Protein AF-A0A822GJ75-F1 (afdb_monomer)

Solvent-accessible surface area (backbone atoms only — not comparable to full-atom values): 3589 Å² total; per-residue (Å²): 137,89,84,78,81,91,74,75,66,61,89,88,45,84,60,34,59,60,52,50,44,51,52,49,51,67,72,41,48,68,56,52,52,52,38,53,73,56,72,22,52,80,48,78,58,87,90,49,76,49,75,46,74,70,132

Sequence (55 aa):
QYYHQIRGGAMGSPLTLTIANCYMFFLERNIVKQITNAGGLYLRYIDDMFIIINW

Nearest PDB structures (foldseek):
  9c0j-assembly1_A  TM=8.376E-01  e=8.247E-02  Klebsiella pneumoniae
  8gqk-assembly1_A  TM=4.109E-01  e=9.783E+00  Pseudomonas aeruginosa PAO1

Organism: NCBI:txid392032

Mean predicted aligned error: 5.37 Å

pLDDT: mean 86.63, std 7.1, range [50.0, 92.12]

Secondary structure (DSSP, 8-state):
------SS--TT-HHHHHHHHHHHHHHHHHHHHHHHHTT-EEEEETTEEEEE---

Radius of gyration: 15.28 Å; Cα contacts (8 Å, |Δi|>4): 39; chains: 1; bounding box: 35×18×45 Å

Foldseek 3Di:
DDDDDPDADDDPDPVSQVVLQVVVCVVCVVVVVVQVVQVKDWDDDSPDIDIGGDD

InterPro domains:
  IPR000477 Reverse transcriptase domain [PS50878] (1-55)

Structure (mmCIF, N/CA/C/O backbone):
data_AF-A0A822GJ75-F1
#
_entry.id   AF-A0A822GJ75-F1
#
loop_
_atom_site.group_PDB
_atom_site.id
_atom_site.type_symbol
_atom_site.label_atom_id
_atom_site.label_alt_id
_atom_site.label_comp_id
_atom_site.label_asym_id
_atom_site.label_entity_id
_atom_site.label_seq_id
_atom_site.pdbx_PDB_ins_code
_atom_site.Cartn_x
_atom_site.Cartn_y
_atom_site.Cartn_z
_atom_site.occupancy
_atom_site.B_iso_or_equiv
_atom_site.auth_seq_id
_atom_site.auth_comp_id
_atom_site.auth_asym_id
_atom_site.auth_atom_id
_atom_site.pdbx_PDB_model_num
ATOM 1 N N . GLN A 1 1 ? 16.802 -0.270 -32.833 1.00 50.00 1 GLN A N 1
ATOM 2 C CA . GLN A 1 1 ? 16.783 0.907 -31.937 1.00 50.00 1 GLN A CA 1
ATOM 3 C C . GLN A 1 1 ? 16.449 0.418 -30.535 1.00 50.00 1 GLN A C 1
ATOM 5 O O . GLN A 1 1 ? 15.597 -0.453 -30.422 1.00 50.00 1 GLN A O 1
ATOM 10 N N . TYR A 1 2 ? 17.138 0.913 -29.504 1.00 77.19 2 TYR A N 1
ATOM 11 C CA . TYR A 1 2 ? 16.850 0.587 -28.102 1.00 77.19 2 TYR A CA 1
ATOM 12 C C . TYR A 1 2 ? 16.049 1.737 -27.490 1.00 77.19 2 TYR A C 1
ATOM 14 O O . TYR A 1 2 ? 16.483 2.885 -27.562 1.00 77.19 2 TYR A O 1
ATOM 22 N N . TYR A 1 3 ? 14.883 1.437 -26.921 1.00 78.69 3 TYR A N 1
ATOM 23 C CA . TYR A 1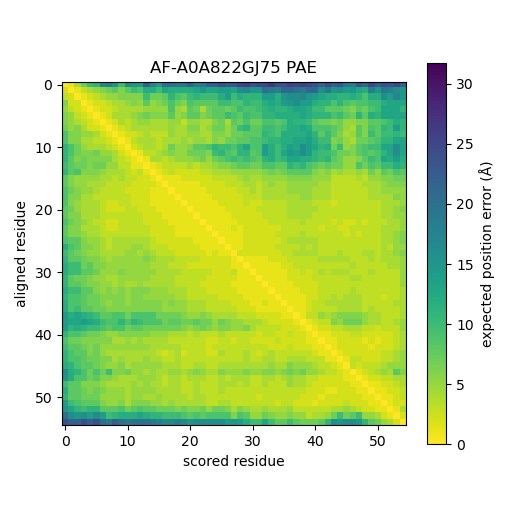 3 ? 14.037 2.416 -26.241 1.00 78.69 3 TYR A CA 1
ATOM 24 C C . TYR A 1 3 ? 14.235 2.288 -24.732 1.00 78.69 3 TYR A C 1
ATOM 26 O O . TYR A 1 3 ? 14.268 1.178 -24.203 1.00 78.69 3 TYR A O 1
ATOM 34 N N . HIS A 1 4 ? 14.378 3.419 -24.043 1.00 82.19 4 HIS A N 1
ATOM 35 C CA . HIS A 1 4 ? 14.527 3.465 -22.593 1.00 82.19 4 HIS A CA 1
ATOM 36 C C . HIS A 1 4 ? 13.303 4.123 -21.961 1.00 82.19 4 HIS A C 1
ATOM 38 O O . HIS A 1 4 ? 12.853 5.179 -22.408 1.00 82.19 4 HIS A O 1
ATOM 44 N N . GLN A 1 5 ? 12.768 3.501 -20.913 1.00 82.38 5 GLN A N 1
ATOM 45 C CA . GLN A 1 5 ? 11.645 4.050 -20.169 1.00 82.38 5 GLN A CA 1
ATOM 46 C C . GLN A 1 5 ? 12.127 5.191 -19.263 1.00 82.38 5 GLN A C 1
ATOM 48 O O . GLN A 1 5 ? 12.908 4.974 -18.347 1.00 82.38 5 GLN A O 1
ATOM 53 N N . ILE A 1 6 ? 11.653 6.413 -19.527 1.00 85.19 6 ILE A N 1
ATOM 54 C CA . ILE A 1 6 ? 12.083 7.636 -18.820 1.00 85.19 6 ILE A CA 1
ATOM 55 C C . ILE A 1 6 ? 11.305 7.838 -17.506 1.00 85.19 6 ILE A C 1
ATOM 57 O O . ILE A 1 6 ? 11.798 8.471 -16.574 1.00 85.19 6 ILE A O 1
ATOM 61 N N . ARG A 1 7 ? 10.071 7.320 -17.414 1.00 82.88 7 ARG A N 1
ATOM 62 C CA . ARG A 1 7 ? 9.196 7.462 -16.237 1.00 82.88 7 ARG A CA 1
ATOM 63 C C . ARG A 1 7 ? 8.497 6.144 -15.909 1.00 82.88 7 ARG A C 1
ATOM 65 O O . ARG A 1 7 ? 7.956 5.485 -16.795 1.00 82.88 7 ARG A O 1
ATOM 72 N N . GLY A 1 8 ? 8.475 5.804 -14.622 1.00 83.12 8 GLY A N 1
ATOM 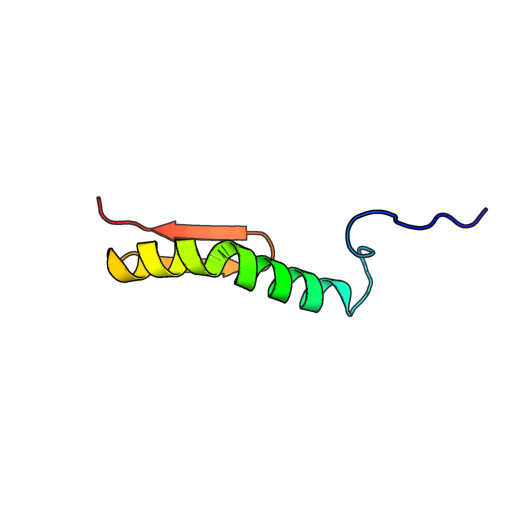73 C CA . GLY A 1 8 ? 7.980 4.519 -14.127 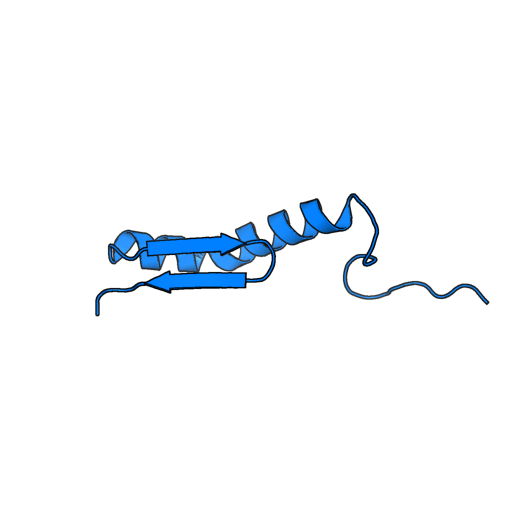1.00 83.12 8 GLY A CA 1
ATOM 74 C C . GLY A 1 8 ? 9.031 3.410 -14.221 1.00 83.12 8 GLY A C 1
ATOM 75 O O . GLY A 1 8 ? 10.085 3.585 -14.827 1.00 83.12 8 GLY A O 1
ATOM 76 N N . GLY A 1 9 ? 8.752 2.275 -13.585 1.00 84.38 9 GLY A N 1
ATOM 77 C CA . GLY A 1 9 ? 9.585 1.083 -13.719 1.00 84.38 9 GLY A CA 1
ATOM 78 C C . GLY A 1 9 ? 9.188 0.251 -14.938 1.00 84.38 9 GLY A C 1
ATOM 79 O O . GLY A 1 9 ? 8.027 0.265 -15.350 1.00 84.38 9 GLY A O 1
ATOM 80 N N . ALA A 1 10 ? 10.152 -0.488 -15.488 1.00 85.94 10 ALA A N 1
ATOM 81 C CA . ALA A 1 10 ? 9.917 -1.423 -16.581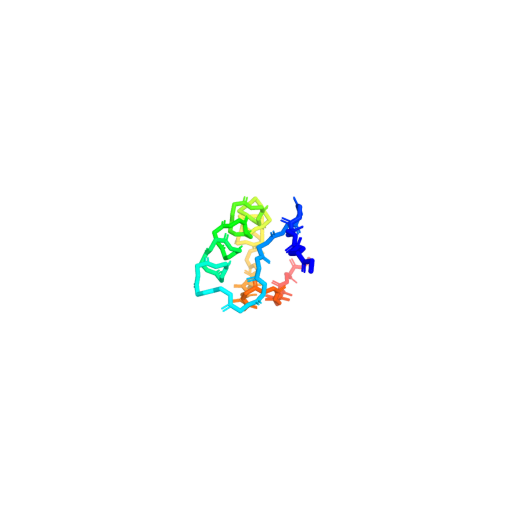 1.00 85.94 10 ALA A CA 1
ATOM 82 C C . ALA A 1 10 ? 8.936 -2.525 -16.159 1.00 85.94 10 ALA A C 1
ATOM 84 O O . ALA A 1 10 ? 9.242 -3.342 -15.287 1.00 85.94 10 ALA A O 1
ATOM 85 N N . MET A 1 11 ? 7.761 -2.562 -16.793 1.00 79.94 11 MET A N 1
ATOM 86 C CA . MET A 1 11 ? 6.777 -3.624 -16.572 1.00 79.94 11 MET A CA 1
ATOM 87 C C . MET A 1 11 ? 7.371 -4.960 -17.039 1.00 79.94 11 MET A C 1
ATOM 89 O O . MET A 1 11 ? 7.769 -5.098 -18.192 1.00 79.94 11 MET A O 1
ATOM 93 N N . GLY A 1 12 ? 7.491 -5.921 -16.119 1.00 78.81 12 GLY A N 1
ATOM 94 C CA . GLY A 1 12 ? 8.173 -7.203 -16.343 1.00 78.81 12 GLY A CA 1
ATOM 95 C C . GLY A 1 12 ? 9.543 -7.322 -15.667 1.00 78.81 12 GLY A C 1
ATOM 96 O O . GLY A 1 12 ? 10.083 -8.423 -15.580 1.00 78.81 12 GLY A O 1
ATOM 97 N N . SER A 1 13 ? 10.092 -6.230 -15.124 1.00 83.81 13 SER A N 1
ATOM 98 C CA . SER A 1 13 ? 11.258 -6.314 -14.243 1.00 83.81 13 SER A CA 1
ATOM 99 C C . SER A 1 13 ? 10.848 -6.844 -12.862 1.00 83.81 13 SER A C 1
ATOM 101 O O . SER A 1 13 ? 9.935 -6.284 -12.245 1.00 83.81 13 SER A O 1
ATOM 103 N N . PRO A 1 14 ? 11.545 -7.858 -12.314 1.00 83.75 14 PRO A N 1
ATOM 104 C CA . PRO A 1 14 ? 11.224 -8.416 -11.000 1.00 83.75 14 PRO A CA 1
ATOM 105 C C . PRO A 1 14 ? 11.408 -7.403 -9.857 1.00 83.75 14 PRO A C 1
ATOM 107 O O . PRO A 1 14 ? 10.780 -7.531 -8.811 1.00 83.75 14 PRO A O 1
ATOM 110 N N . LEU A 1 15 ? 12.233 -6.368 -10.052 1.00 87.69 15 LEU A N 1
ATOM 111 C CA . LEU A 1 15 ? 12.470 -5.330 -9.042 1.00 87.69 15 LEU A CA 1
ATOM 112 C C . LEU A 1 15 ? 11.413 -4.226 -9.056 1.00 87.69 15 LEU A C 1
ATOM 114 O O . LEU A 1 15 ? 11.165 -3.594 -8.028 1.00 87.69 15 LEU A O 1
ATOM 118 N N . THR A 1 16 ? 10.780 -3.990 -10.205 1.00 88.44 16 THR A N 1
ATOM 119 C CA . THR A 1 16 ? 9.803 -2.909 -10.355 1.00 88.44 16 THR A CA 1
ATOM 120 C C . THR A 1 16 ? 8.604 -3.105 -9.434 1.00 88.44 16 THR A C 1
ATOM 122 O O . THR A 1 16 ? 8.141 -2.125 -8.858 1.00 88.44 16 THR A O 1
ATOM 125 N N . LEU A 1 17 ? 8.177 -4.349 -9.205 1.00 87.88 17 LEU A N 1
ATOM 126 C CA . LEU A 1 17 ? 7.077 -4.665 -8.292 1.00 87.88 17 LEU A CA 1
ATOM 127 C C . LEU A 1 17 ? 7.373 -4.226 -6.847 1.00 87.88 17 LEU A C 1
ATOM 129 O O . LEU A 1 17 ? 6.567 -3.543 -6.217 1.00 87.88 17 LEU A O 1
ATOM 133 N N . THR A 1 18 ? 8.551 -4.574 -6.327 1.00 89.50 18 THR A N 1
ATOM 134 C CA . THR A 1 18 ? 8.957 -4.227 -4.956 1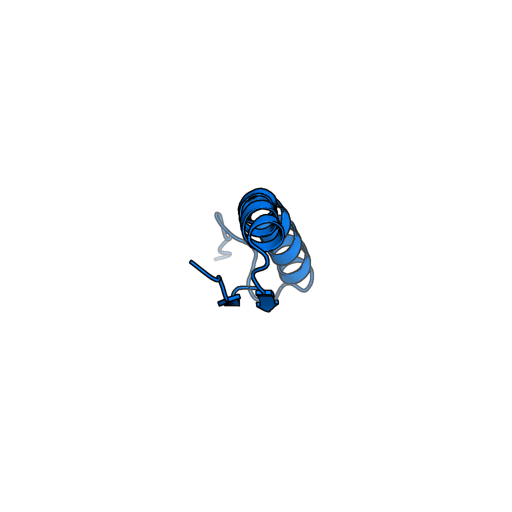.00 89.50 18 THR A CA 1
ATOM 135 C C . THR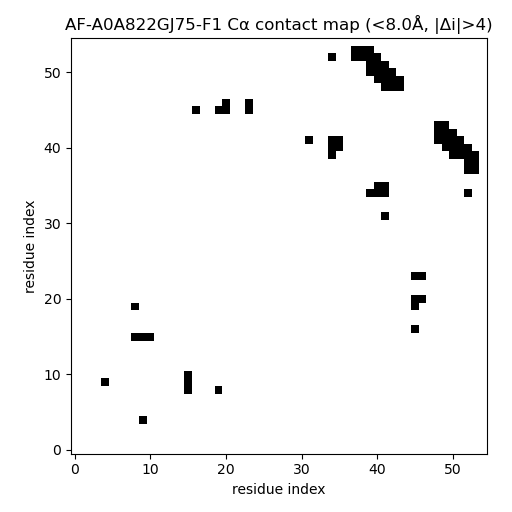 A 1 18 ? 9.109 -2.719 -4.783 1.00 89.50 18 THR A C 1
ATOM 137 O O . THR A 1 18 ? 8.675 -2.157 -3.775 1.00 89.50 18 THR A O 1
ATOM 140 N N . ILE A 1 19 ? 9.694 -2.050 -5.780 1.00 90.56 19 ILE A N 1
ATOM 141 C CA . 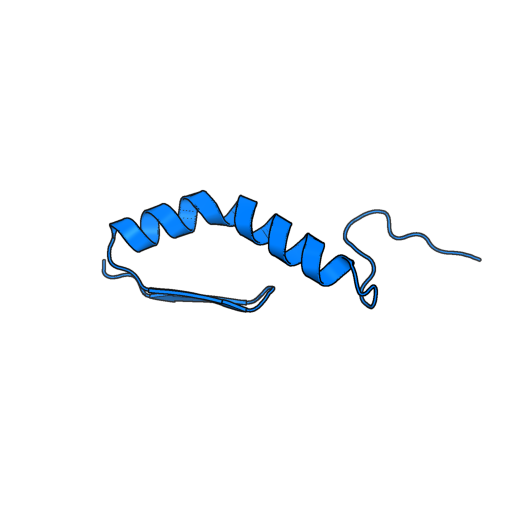ILE A 1 19 ? 9.881 -0.596 -5.765 1.00 90.56 19 ILE A CA 1
ATOM 142 C C . ILE A 1 19 ? 8.528 0.122 -5.824 1.00 90.56 19 ILE A C 1
ATOM 144 O O . ILE A 1 19 ? 8.310 1.049 -5.045 1.00 90.56 19 ILE A O 1
ATOM 148 N N . ALA A 1 20 ? 7.607 -0.325 -6.683 1.00 90.06 20 ALA A N 1
ATOM 149 C CA . ALA A 1 20 ? 6.260 0.234 -6.777 1.00 90.06 20 ALA A CA 1
ATOM 150 C C . ALA A 1 20 ? 5.506 0.089 -5.448 1.00 90.06 20 ALA A C 1
ATOM 152 O O . ALA A 1 20 ? 4.962 1.064 -4.932 1.00 90.06 20 ALA A O 1
ATOM 153 N N . ASN A 1 21 ? 5.573 -1.091 -4.825 1.00 90.25 21 ASN A N 1
ATOM 154 C CA . ASN A 1 21 ? 4.937 -1.335 -3.534 1.00 90.25 21 ASN A CA 1
ATOM 155 C C . ASN A 1 21 ? 5.496 -0.436 -2.412 1.00 90.25 21 ASN A C 1
ATOM 157 O O . ASN A 1 21 ? 4.744 0.060 -1.573 1.00 90.25 21 ASN A O 1
ATOM 161 N N . CYS A 1 22 ? 6.813 -0.207 -2.411 1.00 91.19 22 CYS A N 1
ATOM 162 C CA . CYS A 1 22 ? 7.482 0.692 -1.471 1.00 91.19 22 CYS A CA 1
ATOM 163 C C . CYS A 1 22 ? 7.056 2.152 -1.691 1.00 91.19 22 CYS A C 1
ATOM 165 O O . CYS A 1 22 ? 6.706 2.851 -0.741 1.00 91.19 22 CYS A O 1
ATOM 167 N N . TYR A 1 23 ? 7.022 2.597 -2.949 1.00 91.81 23 TYR A N 1
ATOM 168 C CA . TYR A 1 23 ? 6.581 3.942 -3.311 1.00 91.81 23 TYR A CA 1
ATOM 169 C C . TYR A 1 23 ? 5.135 4.208 -2.865 1.00 91.81 23 TYR A C 1
ATOM 171 O O . TYR A 1 23 ? 4.878 5.208 -2.189 1.00 91.81 23 TYR A O 1
ATOM 179 N N . MET A 1 24 ? 4.220 3.279 -3.164 1.00 91.00 24 MET A N 1
ATOM 180 C CA . MET A 1 24 ? 2.810 3.370 -2.763 1.00 91.00 24 MET A CA 1
ATOM 181 C C . MET A 1 24 ? 2.654 3.421 -1.239 1.00 91.00 24 MET A C 1
ATOM 183 O O . MET A 1 24 ? 1.926 4.265 -0.724 1.00 91.00 24 MET A O 1
ATOM 187 N N . PHE A 1 25 ? 3.426 2.625 -0.490 1.00 90.25 25 PHE A N 1
ATOM 188 C CA . PHE A 1 25 ? 3.414 2.674 0.976 1.00 90.25 25 PHE A CA 1
ATOM 189 C C . PHE A 1 25 ? 3.765 4.063 1.539 1.00 90.25 25 PHE A C 1
ATOM 191 O O . PHE A 1 25 ? 3.100 4.551 2.456 1.00 90.25 25 PHE A O 1
ATOM 198 N N . PHE A 1 26 ? 4.797 4.721 1.002 1.00 91.69 26 PHE A N 1
ATOM 199 C CA . PHE A 1 26 ? 5.176 6.064 1.457 1.00 91.69 26 PHE A CA 1
ATOM 200 C C . PHE A 1 26 ? 4.128 7.117 1.107 1.00 91.69 26 PHE A C 1
ATOM 202 O O . PHE A 1 26 ? 3.862 8.004 1.923 1.00 91.69 26 PHE A O 1
ATOM 209 N N . LEU A 1 27 ? 3.533 7.004 -0.078 1.00 90.44 27 LEU A N 1
ATOM 210 C CA . LEU A 1 27 ? 2.500 7.913 -0.560 1.00 90.44 27 LEU A CA 1
ATOM 211 C C . LEU A 1 27 ? 1.221 7.813 0.289 1.00 90.44 27 LEU A C 1
ATOM 213 O O . LEU A 1 27 ? 0.65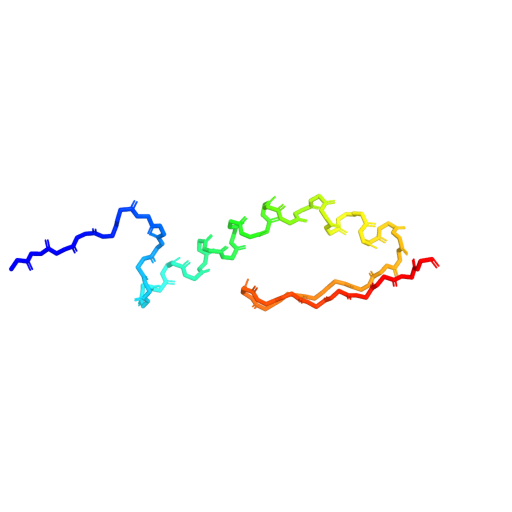6 8.827 0.697 1.00 90.44 27 LEU A O 1
ATOM 217 N N . GLU A 1 28 ? 0.806 6.596 0.627 1.00 90.69 28 GLU A N 1
ATOM 218 C CA . GLU A 1 28 ? -0.456 6.318 1.322 1.00 90.69 28 GLU A CA 1
ATOM 219 C C . GLU A 1 28 ? -0.364 6.436 2.845 1.00 90.69 28 GLU A C 1
ATOM 221 O O . GLU A 1 28 ? -1.391 6.540 3.516 1.00 90.69 28 GLU A O 1
ATOM 226 N N . ARG A 1 29 ? 0.846 6.447 3.420 1.00 90.75 29 ARG A N 1
ATOM 227 C CA . ARG A 1 29 ? 1.091 6.436 4.875 1.00 90.75 29 ARG A CA 1
ATOM 228 C C . ARG A 1 29 ? 0.183 7.380 5.665 1.00 90.75 29 ARG A C 1
ATOM 230 O O . ARG A 1 29 ? -0.295 7.029 6.742 1.00 90.75 29 ARG A O 1
ATOM 237 N N . ASN A 1 30 ? -0.004 8.602 5.176 1.00 91.44 30 ASN A N 1
ATOM 238 C CA . ASN A 1 30 ? -0.791 9.615 5.881 1.00 91.44 30 ASN A CA 1
ATOM 239 C C . ASN A 1 30 ? -2.302 9.363 5.772 1.00 91.44 30 ASN A C 1
ATOM 241 O O . ASN A 1 30 ? -3.036 9.702 6.697 1.00 91.44 30 ASN A O 1
ATOM 245 N N . ILE A 1 31 ? -2.751 8.759 4.672 1.00 88.75 31 ILE A N 1
ATOM 246 C CA . ILE A 1 31 ? -4.148 8.389 4.425 1.00 88.75 31 ILE A CA 1
ATOM 247 C C . ILE A 1 31 ? -4.511 7.187 5.302 1.00 88.75 31 ILE A C 1
ATOM 249 O O . ILE A 1 31 ? -5.499 7.236 6.030 1.00 88.75 31 ILE A O 1
ATOM 253 N N . VAL A 1 32 ? -3.654 6.161 5.327 1.00 90.56 32 VAL A N 1
ATOM 254 C CA . VAL A 1 32 ? -3.834 4.973 6.178 1.00 90.56 32 VAL A CA 1
ATOM 255 C C . VAL A 1 32 ? -3.946 5.373 7.645 1.00 90.56 32 VAL A C 1
ATOM 257 O O . VAL A 1 32 ? -4.865 4.935 8.325 1.00 90.56 32 VAL A O 1
ATOM 260 N N . LYS A 1 33 ? -3.081 6.277 8.124 1.00 92.12 33 LYS A N 1
ATOM 261 C CA . LYS A 1 33 ? -3.166 6.790 9.501 1.00 92.12 33 LYS A CA 1
ATOM 262 C C . LYS A 1 33 ? -4.519 7.433 9.812 1.00 92.12 33 LYS A C 1
ATOM 264 O O . LYS A 1 33 ? -5.054 7.202 10.889 1.00 92.12 33 LYS A O 1
ATOM 269 N N . GLN A 1 34 ? -5.071 8.225 8.894 1.00 90.31 34 GLN A N 1
ATOM 270 C CA . GLN A 1 34 ? -6.380 8.856 9.089 1.00 90.31 34 GLN A CA 1
ATOM 271 C C . GLN A 1 34 ? -7.508 7.820 9.123 1.00 90.31 34 GLN A C 1
ATOM 273 O O . GLN A 1 34 ? -8.346 7.871 10.018 1.00 90.31 34 GLN A O 1
ATOM 278 N N . ILE A 1 35 ? -7.486 6.847 8.209 1.00 89.62 35 ILE A N 1
ATOM 279 C CA . ILE A 1 35 ? -8.488 5.774 8.136 1.00 89.62 35 ILE A CA 1
ATOM 280 C C . ILE A 1 35 ? -8.450 4.913 9.400 1.00 89.62 35 ILE A C 1
ATOM 282 O O . ILE A 1 35 ? -9.491 4.660 9.998 1.00 89.62 35 ILE A O 1
ATOM 286 N N . THR A 1 36 ? -7.256 4.513 9.846 1.00 88.25 36 THR A N 1
ATOM 287 C CA . THR A 1 36 ? -7.089 3.732 11.077 1.00 88.25 36 THR A CA 1
ATOM 288 C C . THR A 1 36 ? -7.570 4.508 12.302 1.00 88.25 36 THR A C 1
ATOM 290 O O . T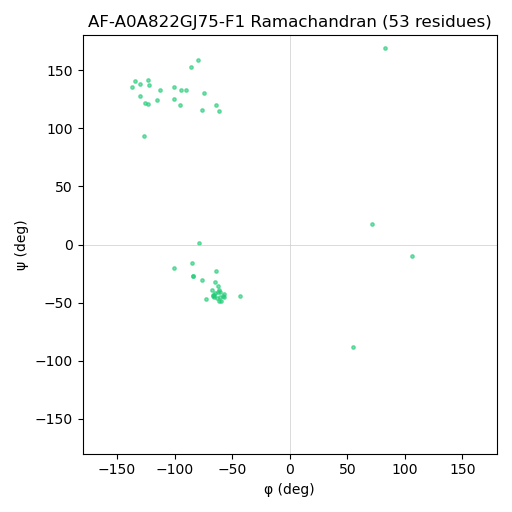HR A 1 36 ? -8.252 3.935 13.147 1.00 88.25 36 THR A O 1
ATOM 293 N N . ASN A 1 37 ? -7.286 5.812 12.385 1.00 89.06 37 ASN A N 1
ATOM 294 C CA . ASN A 1 37 ? -7.780 6.653 13.480 1.00 89.06 37 ASN A CA 1
ATOM 295 C C . ASN A 1 37 ? -9.312 6.787 13.475 1.00 89.06 37 ASN A C 1
ATOM 297 O O . ASN A 1 37 ? -9.912 6.877 14.541 1.00 89.06 37 ASN A O 1
ATOM 301 N N . ALA A 1 38 ? -9.939 6.774 12.297 1.00 88.06 38 ALA A N 1
ATOM 302 C CA . ALA A 1 38 ? -11.393 6.782 12.136 1.00 88.06 38 ALA A CA 1
ATOM 303 C C . ALA A 1 38 ? -12.046 5.398 12.352 1.00 88.06 38 ALA A C 1
ATOM 305 O O . ALA A 1 38 ? -13.255 5.258 12.192 1.00 88.06 38 ALA A O 1
ATOM 306 N N . GLY A 1 39 ? -11.269 4.359 12.688 1.00 88.88 39 GLY A N 1
ATOM 307 C CA . GLY A 1 39 ? -11.774 2.989 12.840 1.00 88.88 39 GLY A CA 1
ATOM 308 C C . GLY A 1 39 ? -12.160 2.314 11.519 1.00 88.88 39 GLY A C 1
ATOM 309 O O . GLY A 1 39 ? -12.903 1.335 11.523 1.00 88.88 39 GLY A O 1
ATOM 310 N N . GLY A 1 40 ? -11.680 2.837 10.389 1.00 88.69 40 GLY A N 1
ATOM 311 C CA . GLY A 1 40 ? -11.914 2.277 9.065 1.00 88.69 40 GLY A CA 1
ATOM 312 C C . GLY A 1 40 ? -11.004 1.091 8.732 1.00 88.69 40 GLY A C 1
ATOM 313 O O . GLY A 1 40 ? -9.916 0.926 9.289 1.00 88.69 40 GLY A O 1
ATOM 314 N N . LEU A 1 41 ? -11.439 0.272 7.776 1.00 89.88 41 LEU A N 1
ATOM 315 C CA . LEU A 1 41 ? -10.660 -0.822 7.204 1.00 89.88 41 LEU A CA 1
ATOM 316 C C . LEU A 1 41 ? -9.869 -0.320 5.993 1.00 89.88 41 LEU A C 1
ATOM 318 O O . LEU A 1 41 ? -10.428 0.320 5.104 1.00 89.88 41 LEU A O 1
ATOM 322 N N . TYR A 1 42 ? -8.585 -0.668 5.935 1.00 91.94 42 TYR A N 1
ATOM 323 C CA . TYR A 1 42 ? -7.706 -0.390 4.803 1.00 91.94 42 TYR A CA 1
ATOM 324 C C . TYR A 1 42 ? -7.058 -1.685 4.306 1.00 91.94 42 TYR A C 1
ATOM 326 O O . TYR A 1 42 ? -6.356 -2.354 5.065 1.00 91.94 42 TYR A O 1
ATOM 334 N N . LEU A 1 43 ? -7.267 -2.025 3.036 1.00 90.38 43 LEU A N 1
ATOM 335 C CA . LEU A 1 43 ? -6.661 -3.171 2.358 1.00 90.38 43 LEU A CA 1
ATOM 336 C C . LEU A 1 43 ? -6.060 -2.701 1.027 1.00 90.38 43 LEU A C 1
ATOM 338 O O . LEU A 1 43 ? -6.686 -1.923 0.313 1.00 90.38 43 LEU A O 1
ATOM 342 N N . ARG A 1 44 ? -4.861 -3.177 0.672 1.00 90.62 44 ARG A N 1
ATOM 343 C CA . ARG A 1 44 ? -4.212 -2.863 -0.613 1.00 90.62 44 ARG A CA 1
ATOM 344 C C . ARG A 1 44 ? -3.627 -4.106 -1.274 1.00 90.62 44 ARG A C 1
ATOM 346 O O . ARG A 1 44 ? -3.006 -4.932 -0.606 1.00 90.62 44 ARG A O 1
ATOM 353 N N . TYR A 1 45 ? -3.766 -4.175 -2.592 1.00 89.06 45 TYR A N 1
ATOM 354 C CA . TYR A 1 45 ? -3.152 -5.150 -3.479 1.00 89.06 45 TYR A CA 1
ATOM 355 C C . TYR A 1 45 ? -2.396 -4.439 -4.613 1.00 89.06 45 TYR A C 1
ATOM 357 O O . TYR A 1 45 ? -2.970 -4.116 -5.643 1.00 89.06 45 TYR A O 1
ATOM 365 N N . ILE A 1 46 ? -1.092 -4.207 -4.410 1.00 84.00 46 ILE A N 1
ATOM 366 C CA . ILE A 1 46 ? -0.177 -3.509 -5.337 1.00 84.00 46 ILE A CA 1
ATOM 367 C C . ILE A 1 46 ? -0.703 -2.114 -5.720 1.00 84.00 46 ILE A C 1
ATOM 369 O O . ILE A 1 46 ? -0.371 -1.154 -5.022 1.00 84.00 46 ILE A O 1
ATOM 373 N N . ASP A 1 47 ? -1.520 -2.026 -6.767 1.00 85.75 47 ASP A N 1
ATOM 374 C CA . ASP A 1 47 ? -2.093 -0.795 -7.313 1.00 85.75 47 ASP A CA 1
ATOM 375 C C . ASP A 1 47 ? -3.556 -0.583 -6.872 1.00 85.75 47 ASP A C 1
ATOM 377 O O . ASP A 1 47 ? -4.046 0.545 -6.882 1.00 85.75 47 ASP A O 1
ATOM 381 N N . ASP A 1 48 ? -4.244 -1.647 -6.442 1.00 89.81 48 ASP A N 1
ATOM 382 C CA . ASP A 1 48 ? -5.655 -1.618 -6.056 1.00 89.81 48 ASP A CA 1
ATOM 383 C C . ASP A 1 48 ? -5.821 -1.417 -4.549 1.00 89.81 48 ASP A C 1
ATOM 385 O O . ASP A 1 48 ? -5.214 -2.116 -3.735 1.00 89.81 48 ASP A O 1
ATOM 389 N N . MET A 1 49 ? -6.698 -0.497 -4.156 1.00 90.75 49 MET A N 1
ATOM 390 C CA . MET A 1 49 ? -6.984 -0.186 -2.755 1.00 90.75 49 MET A CA 1
ATOM 391 C C . MET A 1 49 ? -8.468 -0.382 -2.449 1.00 90.75 49 MET A C 1
ATOM 393 O O . MET A 1 49 ? -9.337 0.048 -3.206 1.00 90.75 49 MET A O 1
ATOM 397 N N . PHE A 1 50 ? -8.758 -0.981 -1.296 1.00 90.94 50 PHE A N 1
ATOM 398 C CA . PHE A 1 50 ? -10.101 -1.159 -0.764 1.00 90.94 50 PHE A CA 1
ATOM 399 C C . PHE A 1 50 ? -10.193 -0.539 0.630 1.00 90.94 50 PHE A C 1
ATOM 401 O O . PHE A 1 50 ? -9.449 -0.900 1.545 1.00 90.94 50 PHE A O 1
ATOM 408 N N . ILE A 1 51 ? -11.101 0.425 0.777 1.00 91.38 51 ILE A N 1
ATOM 409 C CA . ILE A 1 51 ? -11.212 1.264 1.967 1.00 91.38 51 ILE A CA 1
ATOM 410 C C . ILE A 1 51 ? -12.662 1.266 2.440 1.00 91.38 51 ILE A C 1
ATOM 412 O O . ILE A 1 51 ? -13.565 1.586 1.669 1.00 91.38 51 ILE A O 1
ATOM 416 N N . ILE A 1 52 ? -12.873 0.962 3.718 1.00 91.81 52 ILE A N 1
ATOM 417 C CA . ILE A 1 52 ? -14.156 1.145 4.401 1.00 91.81 52 ILE A CA 1
ATOM 418 C C . ILE A 1 52 ? -13.937 2.188 5.488 1.00 91.81 52 ILE A C 1
ATOM 420 O O . ILE A 1 52 ? -13.075 2.013 6.342 1.00 91.81 52 ILE A O 1
ATOM 424 N N . ILE A 1 53 ? -14.721 3.258 5.475 1.00 89.56 53 ILE A N 1
ATOM 425 C CA . ILE A 1 53 ? -14.713 4.287 6.516 1.00 89.56 53 ILE A CA 1
ATOM 426 C C . ILE A 1 53 ? -16.114 4.414 7.092 1.00 89.56 53 ILE A C 1
ATOM 428 O O . ILE A 1 53 ? -17.096 4.324 6.357 1.00 89.56 53 ILE A O 1
ATOM 432 N N . ASN A 1 54 ? -16.188 4.609 8.404 1.00 78.81 54 ASN A N 1
ATOM 433 C CA . ASN A 1 54 ? -17.428 4.976 9.065 1.00 78.81 54 ASN A CA 1
ATOM 434 C C . ASN A 1 54 ? -17.429 6.503 9.192 1.00 78.81 54 ASN A C 1
ATOM 436 O O . ASN A 1 54 ? -16.474 7.061 9.735 1.00 78.81 54 ASN A O 1
ATOM 440 N N . TRP A 1 55 ? -18.428 7.150 8.598 1.00 64.00 55 TRP A N 1
ATOM 441 C CA . TRP A 1 55 ? -18.596 8.606 8.612 1.00 64.00 55 TRP A CA 1
ATOM 442 C C . TRP A 1 55 ? -19.455 9.041 9.794 1.00 64.00 55 TRP A C 1
ATOM 444 O O . TRP A 1 55 ? -20.473 8.360 10.052 1.00 64.00 55 TRP A O 1
#